Protein AF-A0A2N3NHW7-F1 (afdb_monomer_lite)

Foldseek 3Di:
DPLVLQLLLVCLLLVVLVLVLADPVLNPPQQAAALCVAAPQNVVCSVPLLSSLVCSVPQPDLVSNQNNRHPDNSHQWGSPQCDPPHPNDIDGDRQDPPPDPLLVLQVVLQVVLLSVLSSPDCCSVVVVDDPQPDSHNQSSVVSSLVSSVVVVSNVSHDPDSNVSYDDPDD

Sequence (170 aa):
MDVGFAGWYLITTYEPLVMGLFMANRVGNTYCKPNTVNSSQLRPVVSNNTAIANLIKGAANKTSLKKIIQDNRYVLWNFENILPRKSGTIERRGGRCLRGEVRTKRWIAFTIPFIHAVLSMDNLRNPSRVTLSNFTIQGLYEEVKRVSDQMALTQRLPEGYRVFNESRQS

Radius of gyration: 15.66 Å; chains: 1; bounding box: 37×30×43 Å

pLDDT: mean 80.86, std 11.68, range [40.72, 94.62]

Structure (mmCIF, N/CA/C/O backbone):
data_AF-A0A2N3NHW7-F1
#
_entry.id   AF-A0A2N3NHW7-F1
#
loop_
_atom_site.group_PDB
_atom_site.id
_atom_site.type_symbol
_atom_site.label_atom_id
_atom_site.label_alt_id
_atom_site.label_comp_id
_atom_site.label_asym_id
_atom_site.label_entity_id
_atom_site.label_seq_id
_atom_site.pdbx_PDB_ins_code
_atom_site.Cartn_x
_atom_site.Cartn_y
_atom_site.Cartn_z
_atom_site.occupancy
_atom_site.B_iso_or_equiv
_atom_site.auth_seq_id
_atom_site.auth_comp_id
_atom_site.auth_asym_id
_atom_site.auth_atom_id
_atom_site.pdbx_PDB_model_num
ATOM 1 N N . MET A 1 1 ? 4.721 -16.355 -12.374 1.00 43.34 1 MET A N 1
ATOM 2 C CA . MET A 1 1 ? 4.876 -14.994 -11.817 1.00 43.34 1 MET A CA 1
ATOM 3 C C . MET A 1 1 ? 4.809 -15.149 -10.310 1.00 43.34 1 MET A C 1
ATOM 5 O O . MET A 1 1 ? 3.809 -15.668 -9.834 1.00 43.34 1 MET A O 1
ATOM 9 N N . ASP A 1 2 ? 5.905 -14.865 -9.609 1.00 48.00 2 ASP A N 1
ATOM 10 C CA . ASP A 1 2 ? 6.032 -15.104 -8.166 1.00 48.00 2 ASP A CA 1
ATOM 11 C C . ASP A 1 2 ? 4.944 -14.323 -7.408 1.00 48.00 2 ASP A C 1
ATOM 13 O O . ASP A 1 2 ? 4.719 -13.148 -7.711 1.00 48.00 2 ASP A O 1
ATOM 17 N N . VAL A 1 3 ? 4.256 -14.968 -6.460 1.00 47.72 3 VAL A N 1
ATOM 18 C CA . VAL A 1 3 ? 3.099 -14.416 -5.716 1.00 47.72 3 VAL A CA 1
ATOM 19 C C . VAL A 1 3 ? 3.471 -13.111 -5.006 1.00 47.72 3 VAL A C 1
ATOM 21 O O . VAL A 1 3 ? 2.624 -12.248 -4.784 1.00 47.72 3 VAL A O 1
ATOM 24 N N . GLY A 1 4 ? 4.770 -12.928 -4.746 1.00 55.41 4 GLY A N 1
ATOM 25 C CA . GLY A 1 4 ? 5.331 -11.660 -4.318 1.00 55.41 4 GLY A CA 1
ATOM 26 C C . GLY A 1 4 ? 4.910 -10.498 -5.225 1.00 55.41 4 GLY A C 1
ATOM 27 O O . GLY A 1 4 ? 4.298 -9.554 -4.741 1.00 55.41 4 GLY A O 1
ATOM 28 N N . PHE A 1 5 ? 5.176 -10.551 -6.537 1.00 59.78 5 PHE A N 1
ATOM 29 C CA . PHE A 1 5 ? 5.034 -9.386 -7.431 1.00 59.78 5 PHE A CA 1
ATOM 30 C C . PHE A 1 5 ? 3.632 -8.756 -7.451 1.00 59.78 5 PHE A C 1
ATOM 32 O O . PHE A 1 5 ? 3.517 -7.535 -7.571 1.00 59.78 5 PHE A O 1
ATOM 39 N N . ALA A 1 6 ? 2.582 -9.561 -7.256 1.00 56.38 6 ALA A N 1
ATOM 40 C CA . ALA A 1 6 ? 1.190 -9.110 -7.192 1.00 56.38 6 ALA A CA 1
ATOM 41 C C . ALA A 1 6 ? 0.880 -8.253 -5.955 1.00 56.38 6 ALA A C 1
ATOM 43 O O . ALA A 1 6 ? 0.219 -7.221 -6.077 1.00 56.38 6 ALA A O 1
ATOM 44 N N . GLY A 1 7 ? 1.413 -8.615 -4.784 1.00 58.66 7 GLY A N 1
ATOM 45 C CA . GLY A 1 7 ? 1.204 -7.841 -3.555 1.00 58.66 7 GLY A CA 1
ATOM 46 C C . GLY A 1 7 ? 1.824 -6.448 -3.630 1.00 58.66 7 GLY A C 1
ATOM 47 O O . GLY A 1 7 ? 1.311 -5.491 -3.052 1.00 58.66 7 GLY A O 1
ATOM 48 N N . TRP A 1 8 ? 2.908 -6.311 -4.394 1.00 68.62 8 TRP A N 1
ATOM 49 C CA . TRP A 1 8 ? 3.717 -5.094 -4.449 1.00 68.62 8 TRP A CA 1
ATOM 50 C C . TRP A 1 8 ? 3.057 -3.975 -5.255 1.00 68.62 8 TRP A C 1
ATOM 52 O O . TRP A 1 8 ? 3.133 -2.812 -4.871 1.00 68.62 8 TRP A O 1
ATOM 62 N N . TYR A 1 9 ? 2.369 -4.342 -6.336 1.00 66.75 9 TYR A N 1
ATOM 63 C CA . TYR A 1 9 ? 1.586 -3.431 -7.172 1.00 66.75 9 TYR A CA 1
ATOM 64 C C . TYR A 1 9 ? 0.370 -2.858 -6.458 1.00 66.75 9 TYR A C 1
ATOM 66 O O . TYR A 1 9 ? -0.043 -1.722 -6.689 1.00 66.75 9 TYR A O 1
ATOM 74 N N . LEU A 1 10 ? -0.209 -3.634 -5.555 1.00 64.75 10 LEU A N 1
ATOM 75 C CA . LEU A 1 10 ? -1.427 -3.217 -4.891 1.00 64.75 10 LEU A CA 1
ATOM 76 C C . LEU A 1 10 ? -1.155 -2.352 -3.674 1.00 64.75 10 LEU A C 1
ATOM 78 O O . LEU A 1 10 ? -1.929 -1.442 -3.395 1.00 64.75 10 LEU A O 1
ATOM 82 N N . ILE A 1 11 ? -0.011 -2.543 -3.019 1.00 70.38 11 ILE A N 1
ATOM 83 C CA . ILE A 1 11 ? 0.465 -1.616 -1.994 1.00 70.38 11 ILE A CA 1
ATOM 84 C C . ILE A 1 11 ? 0.634 -0.201 -2.564 1.00 70.38 11 ILE A C 1
ATOM 86 O O . ILE A 1 11 ? 0.228 0.754 -1.907 1.00 70.38 11 ILE A O 1
ATOM 90 N N . THR A 1 12 ? 1.181 -0.057 -3.777 1.00 72.12 12 THR A N 1
ATOM 91 C CA . THR A 1 12 ? 1.338 1.255 -4.426 1.00 72.12 12 THR A CA 1
ATOM 92 C C . THR A 1 12 ? 0.010 1.804 -4.945 1.00 72.12 12 THR A C 1
ATOM 94 O O . THR A 1 12 ? -0.252 2.992 -4.786 1.00 72.12 12 THR A O 1
ATOM 97 N N . THR A 1 13 ? -0.860 0.951 -5.494 1.00 78.44 13 THR A N 1
ATOM 98 C CA . THR A 1 13 ? -2.178 1.366 -6.011 1.00 78.44 13 THR A CA 1
ATOM 99 C C . THR A 1 13 ? -3.111 1.844 -4.893 1.00 78.44 13 THR A C 1
ATOM 101 O O . THR A 1 13 ? -3.751 2.883 -5.018 1.00 78.44 13 THR A O 1
ATOM 104 N N . TYR A 1 14 ? -3.175 1.125 -3.769 1.00 82.75 14 TYR A N 1
ATOM 105 C CA . TYR A 1 14 ? -4.035 1.467 -2.629 1.00 82.75 14 TYR A CA 1
ATOM 106 C C . TYR A 1 14 ? -3.378 2.421 -1.628 1.00 82.75 14 TYR A C 1
ATOM 108 O O . TYR A 1 14 ? -3.980 2.751 -0.604 1.00 82.75 14 TYR A O 1
ATOM 116 N N . GLU A 1 15 ? -2.162 2.890 -1.914 1.00 85.50 15 GLU A N 1
ATOM 117 C CA . GLU A 1 15 ? -1.404 3.782 -1.042 1.00 85.50 15 GLU A CA 1
ATOM 118 C C . GLU A 1 15 ? -2.201 5.020 -0.589 1.00 85.50 15 GLU A C 1
ATOM 120 O O . GLU A 1 15 ? -2.196 5.286 0.615 1.00 85.50 15 GLU A O 1
ATOM 125 N N . PRO A 1 16 ? -2.963 5.730 -1.452 1.00 85.81 16 PRO A N 1
ATOM 126 C CA . PRO A 1 16 ? -3.773 6.870 -1.014 1.00 85.81 16 PRO A CA 1
ATOM 127 C C . PRO A 1 16 ? -4.845 6.490 0.015 1.00 85.81 16 PRO A C 1
ATOM 129 O O . PRO A 1 16 ? -5.065 7.216 0.985 1.00 85.81 16 PRO A O 1
ATOM 132 N N . LEU A 1 17 ? -5.480 5.325 -0.151 1.00 88.06 17 LEU A N 1
ATOM 133 C CA . LEU A 1 17 ? -6.508 4.840 0.772 1.00 88.06 17 LEU A CA 1
ATOM 134 C C . LEU A 1 17 ? -5.891 4.413 2.107 1.00 88.06 17 LEU A C 1
ATOM 136 O O . LEU A 1 17 ? -6.419 4.753 3.163 1.00 88.06 17 LEU A O 1
ATOM 140 N N . VAL A 1 18 ? -4.737 3.734 2.075 1.00 85.19 18 VAL A N 1
ATOM 141 C CA . VAL A 1 18 ? -3.989 3.352 3.284 1.00 85.19 18 VAL A CA 1
ATOM 142 C C . VAL A 1 18 ? -3.490 4.586 4.035 1.00 85.19 18 VAL A C 1
ATOM 144 O O . VAL A 1 18 ? -3.541 4.611 5.263 1.00 85.19 18 VAL A O 1
ATOM 147 N N . MET A 1 19 ? -3.046 5.624 3.323 1.00 83.12 19 MET A N 1
ATOM 148 C CA . MET A 1 19 ? -2.662 6.902 3.926 1.00 83.12 19 MET A CA 1
ATOM 149 C C . MET A 1 19 ? -3.852 7.600 4.591 1.00 83.12 19 MET A C 1
ATOM 151 O O . MET A 1 19 ? -3.698 8.157 5.677 1.00 83.12 19 MET A O 1
ATOM 155 N N . GLY A 1 20 ? -5.044 7.510 3.994 1.00 82.81 20 GLY A N 1
ATOM 156 C CA . GLY A 1 20 ? -6.292 8.008 4.577 1.00 82.81 20 GLY A CA 1
ATOM 157 C C . GLY A 1 20 ? -6.715 7.302 5.873 1.00 82.81 20 GLY A C 1
ATOM 158 O O . GLY A 1 20 ? -7.519 7.840 6.631 1.00 82.81 20 GLY A O 1
ATOM 159 N N . LEU A 1 21 ? -6.146 6.128 6.172 1.00 79.88 21 LEU A N 1
ATOM 160 C CA . LEU A 1 21 ? -6.327 5.440 7.453 1.00 79.88 21 LEU A CA 1
ATOM 161 C C . LEU A 1 21 ? -5.413 5.978 8.559 1.00 79.88 21 LEU A C 1
ATOM 163 O O . LEU A 1 21 ? -5.515 5.505 9.689 1.00 79.88 21 LEU A O 1
ATOM 167 N N . PHE A 1 22 ? -4.487 6.900 8.281 1.00 75.38 22 PHE A N 1
ATOM 168 C CA . PHE A 1 22 ? -3.621 7.494 9.303 1.00 75.38 22 PHE A CA 1
ATOM 169 C C . PHE A 1 22 ? -4.237 8.750 9.921 1.00 75.38 22 PHE A C 1
ATOM 171 O O . PHE A 1 22 ? -5.063 9.427 9.320 1.00 75.38 22 PHE A O 1
ATOM 178 N N . MET A 1 23 ? -3.814 9.086 11.144 1.00 69.06 23 MET A N 1
ATOM 179 C CA . MET A 1 23 ? -4.168 10.373 11.752 1.00 69.06 23 MET A CA 1
ATOM 180 C C . MET A 1 23 ? -3.619 11.527 10.924 1.00 69.06 23 MET A C 1
ATOM 182 O O . MET A 1 23 ? -2.487 11.450 10.442 1.00 69.06 23 MET A O 1
ATOM 186 N N . ALA A 1 24 ? -4.348 12.642 10.911 1.00 69.81 24 ALA A N 1
ATOM 187 C CA . ALA A 1 24 ? -3.928 13.879 10.260 1.00 69.81 24 ALA A CA 1
ATOM 188 C C . ALA A 1 24 ? -2.497 14.309 10.640 1.00 69.81 24 ALA A C 1
ATOM 190 O O . ALA A 1 24 ? -1.701 14.625 9.768 1.00 69.81 24 ALA A O 1
ATOM 191 N N . ASN A 1 25 ? -2.103 14.212 11.917 1.00 67.56 25 ASN A N 1
ATOM 192 C CA . ASN A 1 25 ? -0.752 14.584 12.373 1.00 67.56 25 ASN A CA 1
ATOM 193 C C . ASN A 1 25 ? 0.375 13.616 11.952 1.00 67.56 25 ASN A C 1
ATOM 195 O O . ASN A 1 25 ? 1.536 13.817 12.309 1.00 67.56 25 ASN A O 1
ATOM 199 N N . ARG A 1 26 ? 0.049 12.527 11.250 1.00 70.00 26 ARG A N 1
ATOM 200 C CA . ARG A 1 26 ? 1.011 11.584 10.660 1.00 70.00 26 ARG A CA 1
ATOM 201 C C . ARG A 1 26 ? 1.064 11.698 9.143 1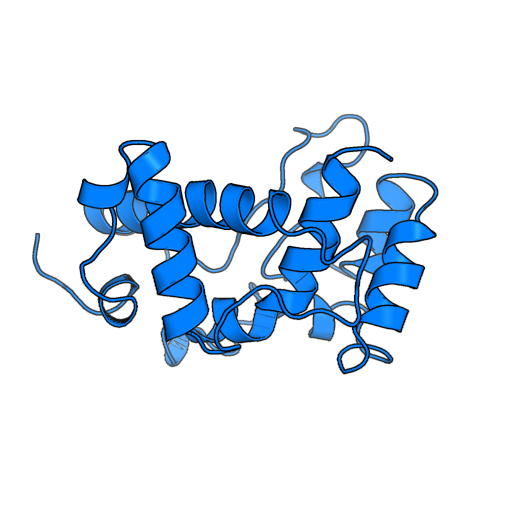.00 70.00 26 ARG A C 1
ATOM 203 O O . ARG A 1 26 ? 2.051 11.254 8.553 1.00 70.00 26 ARG A O 1
ATOM 210 N N . VAL A 1 27 ? 0.046 12.302 8.534 1.00 68.19 27 VAL A N 1
ATOM 211 C CA . VAL A 1 27 ? 0.062 12.688 7.126 1.00 68.19 27 VAL A CA 1
ATOM 212 C C . VAL A 1 27 ? 1.187 13.715 6.969 1.00 68.19 27 VAL A C 1
ATOM 214 O O . VAL A 1 27 ? 1.131 14.799 7.535 1.00 68.19 27 VAL A O 1
ATOM 217 N N . GLY A 1 28 ? 2.271 13.328 6.293 1.00 68.25 28 GLY A N 1
ATOM 218 C CA . GLY A 1 28 ? 3.465 14.169 6.130 1.00 68.25 28 GLY A CA 1
ATOM 219 C C . GLY A 1 28 ? 4.664 13.813 7.017 1.00 68.25 28 GLY A C 1
ATOM 220 O O . GLY A 1 28 ? 5.677 14.504 6.958 1.00 68.25 28 GLY A O 1
ATOM 221 N N . ASN A 1 29 ? 4.618 12.726 7.801 1.00 77.69 29 ASN A N 1
ATOM 222 C CA . ASN A 1 29 ? 5.799 12.265 8.537 1.00 77.69 29 ASN A CA 1
ATOM 223 C C . ASN A 1 29 ? 6.944 11.890 7.577 1.00 77.69 29 ASN A C 1
ATOM 225 O O . ASN A 1 29 ? 6.829 10.944 6.794 1.00 77.69 29 ASN A O 1
ATOM 229 N N . THR A 1 30 ? 8.085 12.571 7.711 1.00 82.31 30 THR A N 1
ATOM 230 C CA . THR A 1 30 ? 9.284 12.350 6.894 1.00 82.31 30 THR A CA 1
ATOM 231 C C . THR A 1 30 ? 9.776 10.906 6.911 1.00 82.31 30 THR A C 1
ATOM 233 O O . THR A 1 30 ? 10.292 10.461 5.896 1.00 82.31 30 THR A O 1
ATOM 236 N N . TYR A 1 31 ? 9.589 10.163 8.006 1.00 80.31 31 TYR A N 1
ATOM 237 C CA . TYR A 1 31 ? 10.034 8.771 8.155 1.00 80.31 31 TYR A CA 1
ATOM 238 C C . TYR A 1 31 ? 9.101 7.735 7.509 1.00 80.31 31 TYR A C 1
ATOM 240 O O . TYR A 1 31 ? 9.456 6.559 7.440 1.00 80.31 31 TYR A O 1
ATOM 248 N N . CYS A 1 32 ? 7.918 8.156 7.057 1.00 81.56 32 CYS A N 1
ATOM 249 C CA . CYS A 1 32 ? 6.862 7.289 6.544 1.00 81.56 32 CYS A CA 1
ATOM 250 C C . CYS A 1 32 ? 6.172 7.941 5.332 1.00 81.56 32 CYS A C 1
ATOM 252 O O . CYS A 1 32 ? 4.954 8.134 5.313 1.00 81.56 32 CYS A O 1
ATOM 254 N N . LYS A 1 33 ? 6.958 8.335 4.326 1.00 88.06 33 LYS A N 1
ATOM 255 C CA . LYS A 1 33 ? 6.408 8.938 3.107 1.00 88.06 33 LYS A CA 1
ATOM 256 C C . LYS A 1 33 ? 5.731 7.879 2.232 1.00 88.06 33 LYS A C 1
ATOM 258 O O . LYS A 1 33 ? 6.193 6.739 2.223 1.00 88.06 33 LYS A O 1
ATOM 263 N N . PRO A 1 34 ? 4.705 8.241 1.449 1.00 88.69 34 PRO A N 1
ATOM 264 C CA . PRO A 1 34 ? 4.218 7.378 0.379 1.00 88.69 34 PRO A CA 1
ATOM 265 C C . PRO A 1 34 ? 5.381 6.912 -0.517 1.00 88.69 34 PRO A C 1
ATOM 267 O O . PRO A 1 34 ? 6.242 7.714 -0.899 1.00 88.69 34 PRO A O 1
ATOM 270 N N . ASN A 1 35 ? 5.429 5.623 -0.837 1.00 90.44 35 ASN A N 1
ATOM 271 C CA . ASN A 1 35 ? 6.371 5.018 -1.771 1.00 90.44 35 ASN A CA 1
ATOM 272 C C . ASN A 1 35 ? 6.306 5.705 -3.143 1.00 90.44 35 ASN A C 1
ATOM 274 O O . ASN A 1 35 ? 7.349 5.986 -3.728 1.00 90.44 35 ASN A O 1
ATOM 278 N N . THR A 1 36 ? 5.109 6.071 -3.611 1.00 89.25 36 THR A N 1
ATOM 279 C CA . THR A 1 36 ? 4.892 6.813 -4.870 1.00 89.25 36 THR A CA 1
ATOM 280 C C . THR A 1 36 ? 5.519 8.211 -4.874 1.00 89.25 36 THR A C 1
ATOM 282 O O . THR A 1 36 ? 5.920 8.710 -5.922 1.00 89.25 36 THR A O 1
ATOM 285 N N . VAL A 1 37 ? 5.673 8.836 -3.702 1.00 89.62 37 VAL A N 1
ATOM 286 C CA . VAL A 1 37 ? 6.380 10.117 -3.545 1.00 89.62 37 VAL A CA 1
ATOM 287 C C . VAL A 1 37 ? 7.890 9.894 -3.450 1.00 89.62 37 VAL A C 1
ATOM 289 O O . VAL A 1 37 ? 8.671 10.646 -4.033 1.00 89.62 37 VAL A O 1
ATOM 292 N N . ASN A 1 38 ? 8.324 8.863 -2.722 1.00 91.56 38 ASN A N 1
ATOM 293 C CA . ASN A 1 38 ? 9.742 8.587 -2.489 1.00 91.56 38 ASN A CA 1
ATOM 294 C C . ASN A 1 38 ? 10.458 7.952 -3.685 1.00 91.56 38 ASN A C 1
ATOM 296 O O . ASN A 1 38 ? 11.666 8.089 -3.762 1.00 91.56 38 ASN A O 1
ATOM 300 N N . SER A 1 39 ? 9.750 7.272 -4.584 1.00 93.00 39 SER A N 1
ATOM 301 C CA . SER A 1 39 ? 10.348 6.610 -5.743 1.00 93.00 39 SER A CA 1
ATOM 302 C C . SER A 1 39 ? 10.400 7.527 -6.961 1.00 93.00 39 SER A C 1
ATOM 304 O O . SER A 1 39 ? 9.371 7.990 -7.456 1.00 93.00 39 SER A O 1
ATOM 306 N N . SER A 1 40 ? 11.604 7.726 -7.489 1.00 94.62 40 SER A N 1
ATOM 307 C CA . SER A 1 40 ? 11.856 8.391 -8.771 1.00 94.62 40 SER A CA 1
ATOM 308 C C . SER A 1 40 ? 11.191 7.695 -9.967 1.00 94.62 40 SER A C 1
ATOM 310 O O . SER A 1 40 ? 10.856 8.363 -10.941 1.00 94.62 40 SER A O 1
ATOM 312 N N . GLN A 1 41 ? 10.949 6.382 -9.886 1.00 94.38 41 GLN A N 1
ATOM 313 C CA . GLN A 1 41 ? 10.345 5.590 -10.965 1.00 94.38 41 GLN A CA 1
ATOM 314 C C . GLN A 1 41 ? 8.815 5.535 -10.893 1.00 94.38 41 GLN A C 1
ATOM 316 O O . GLN A 1 41 ? 8.163 5.485 -11.931 1.00 94.38 41 GLN A O 1
ATOM 321 N N . LEU A 1 42 ? 8.227 5.558 -9.691 1.00 91.62 42 LEU A N 1
ATOM 322 C CA . LEU A 1 42 ? 6.767 5.550 -9.525 1.00 91.62 42 LEU A CA 1
ATOM 323 C C . LEU A 1 42 ? 6.156 6.941 -9.661 1.00 91.62 42 LEU A C 1
ATOM 325 O O . LEU A 1 42 ? 5.059 7.069 -10.200 1.00 91.62 42 LEU A O 1
ATOM 329 N N . ARG A 1 43 ? 6.846 7.984 -9.187 1.00 92.25 43 ARG A N 1
ATOM 330 C CA . ARG A 1 43 ? 6.327 9.359 -9.177 1.00 92.25 43 ARG A CA 1
ATOM 331 C C . ARG A 1 43 ? 5.811 9.839 -10.543 1.00 92.25 43 ARG A C 1
ATOM 333 O O . ARG A 1 43 ? 4.734 10.429 -10.558 1.00 92.25 43 ARG A O 1
ATOM 340 N N . PRO A 1 44 ? 6.487 9.569 -11.679 1.00 93.50 44 PRO A N 1
ATOM 341 C CA . PRO A 1 44 ? 6.012 10.007 -12.993 1.00 93.50 44 PRO A CA 1
ATOM 342 C C . PRO A 1 44 ? 4.753 9.276 -13.478 1.00 93.50 44 PRO A C 1
ATOM 344 O O . PRO A 1 44 ? 4.085 9.756 -14.386 1.00 93.50 44 PRO A O 1
ATOM 347 N N . VAL A 1 45 ? 4.434 8.114 -12.900 1.00 90.75 45 VAL A N 1
ATOM 348 C CA . VAL A 1 45 ? 3.358 7.228 -13.371 1.00 90.75 45 VAL A CA 1
ATOM 349 C C . VAL A 1 45 ? 2.272 6.980 -12.323 1.00 90.75 45 VAL A C 1
ATOM 351 O O . VAL A 1 45 ? 1.418 6.123 -12.525 1.00 90.75 45 VAL A O 1
ATOM 354 N N . VAL A 1 46 ? 2.283 7.713 -11.205 1.00 87.25 46 VAL A N 1
ATOM 355 C CA . VAL A 1 46 ? 1.411 7.467 -10.041 1.00 87.25 46 VAL A CA 1
ATOM 356 C C . VAL A 1 46 ? -0.089 7.484 -10.370 1.00 87.25 46 VAL A C 1
ATOM 358 O O . VAL A 1 46 ? -0.870 6.804 -9.714 1.00 87.25 46 VAL A O 1
ATOM 361 N N . SER A 1 47 ? -0.499 8.227 -11.399 1.00 85.44 47 SER A N 1
ATOM 362 C CA . SER A 1 47 ? -1.888 8.308 -11.869 1.00 85.44 47 SER A CA 1
ATOM 363 C C . SER A 1 47 ? -2.260 7.242 -12.906 1.00 85.44 47 SER A C 1
ATOM 365 O O . SER A 1 47 ? -3.406 7.191 -13.346 1.00 85.44 47 SER A O 1
ATOM 367 N N . ASN A 1 48 ? -1.314 6.396 -13.321 1.00 88.19 48 ASN A N 1
ATOM 368 C CA . ASN A 1 48 ? -1.498 5.409 -14.378 1.00 88.19 48 ASN A CA 1
ATOM 369 C C . ASN A 1 48 ? -1.191 3.998 -13.864 1.00 88.19 48 ASN A C 1
ATOM 371 O O . ASN A 1 48 ? -0.068 3.498 -13.949 1.00 88.19 48 ASN A O 1
ATOM 375 N N . ASN A 1 49 ? -2.239 3.328 -13.391 1.00 83.38 49 ASN A N 1
ATOM 376 C CA . ASN A 1 49 ? -2.195 1.953 -12.896 1.00 83.38 49 ASN A CA 1
ATOM 377 C C . ASN A 1 49 ? -1.554 0.973 -13.895 1.00 83.38 49 ASN A C 1
ATOM 379 O O . ASN A 1 49 ? -0.740 0.137 -13.508 1.00 83.38 49 ASN A O 1
ATOM 383 N N . THR A 1 50 ? -1.829 1.105 -15.195 1.00 86.69 50 THR A N 1
ATOM 384 C CA . THR A 1 50 ? -1.211 0.256 -16.228 1.00 86.69 50 THR A CA 1
ATOM 385 C C . THR A 1 50 ? 0.300 0.464 -16.302 1.00 86.69 50 THR A C 1
ATOM 387 O O . THR A 1 50 ? 1.055 -0.506 -16.376 1.00 86.69 50 THR A O 1
ATOM 390 N N . ALA A 1 51 ? 0.764 1.712 -16.232 1.00 89.38 51 ALA A N 1
ATOM 391 C CA . ALA A 1 51 ? 2.190 2.020 -16.229 1.00 89.38 51 ALA A CA 1
ATOM 392 C C . ALA A 1 51 ? 2.887 1.511 -14.953 1.00 89.38 51 ALA A C 1
ATOM 394 O O . ALA A 1 51 ? 3.956 0.906 -15.048 1.00 89.38 51 ALA A O 1
ATOM 395 N N . ILE A 1 52 ? 2.259 1.655 -13.780 1.00 87.88 52 ILE A N 1
ATOM 396 C CA . ILE A 1 52 ? 2.762 1.083 -12.517 1.00 87.88 52 ILE A CA 1
ATOM 397 C C . ILE A 1 52 ? 2.866 -0.447 -12.625 1.00 87.88 52 ILE A C 1
ATOM 399 O O . ILE A 1 52 ? 3.887 -1.028 -12.250 1.00 87.88 52 ILE A O 1
ATOM 403 N N . ALA A 1 53 ? 1.840 -1.109 -13.168 1.00 85.94 53 ALA A N 1
ATOM 404 C CA . ALA A 1 53 ? 1.829 -2.559 -13.345 1.00 85.94 53 ALA A CA 1
ATOM 405 C C . ALA A 1 53 ? 2.960 -3.020 -14.266 1.00 85.94 53 ALA A C 1
ATOM 407 O O . ALA A 1 53 ? 3.652 -3.986 -13.950 1.00 85.94 53 ALA A O 1
ATOM 408 N N . ASN A 1 54 ? 3.168 -2.322 -15.383 1.00 88.75 54 ASN A N 1
ATOM 409 C CA . ASN A 1 54 ? 4.219 -2.647 -16.342 1.00 88.75 54 ASN A CA 1
ATOM 410 C C . ASN A 1 54 ? 5.619 -2.463 -15.744 1.00 88.75 54 ASN A C 1
ATOM 412 O O . ASN A 1 54 ? 6.457 -3.347 -15.916 1.00 88.75 54 ASN A O 1
ATOM 416 N N . LEU A 1 55 ? 5.857 -1.388 -14.981 1.00 90.38 55 LEU A N 1
ATOM 417 C CA . LEU A 1 55 ? 7.119 -1.203 -14.255 1.00 90.38 55 LEU A CA 1
ATOM 418 C C . LEU A 1 55 ? 7.387 -2.373 -13.304 1.00 90.38 55 LEU A C 1
ATOM 420 O O . LEU A 1 55 ? 8.453 -2.981 -13.354 1.00 90.38 55 LEU A O 1
ATOM 424 N N . ILE A 1 56 ? 6.408 -2.732 -12.469 1.00 87.50 56 ILE A N 1
ATOM 425 C CA . ILE A 1 56 ? 6.574 -3.798 -11.472 1.00 87.50 56 ILE A CA 1
ATOM 426 C C . ILE A 1 56 ? 6.756 -5.169 -12.136 1.00 87.50 56 ILE A C 1
ATOM 428 O O . ILE A 1 56 ? 7.614 -5.936 -11.701 1.00 87.50 56 ILE A O 1
ATOM 432 N N . LYS A 1 57 ? 6.015 -5.469 -13.212 1.00 86.19 57 LYS A N 1
ATOM 433 C CA . LYS A 1 57 ? 6.195 -6.699 -14.009 1.00 86.19 57 LYS A CA 1
ATOM 434 C C . LYS A 1 57 ? 7.568 -6.769 -14.676 1.00 86.19 57 LYS A C 1
ATOM 436 O O . LYS A 1 57 ? 8.094 -7.863 -14.843 1.00 86.19 57 LYS A O 1
ATOM 441 N N . GLY A 1 58 ? 8.144 -5.623 -15.041 1.00 88.50 58 GLY A N 1
ATOM 442 C CA . GLY A 1 58 ? 9.476 -5.525 -15.638 1.00 88.50 58 GLY A CA 1
ATOM 443 C C . GLY A 1 58 ? 10.633 -5.748 -14.657 1.00 88.50 58 GLY A C 1
ATOM 444 O O . GLY A 1 58 ? 11.790 -5.797 -15.073 1.00 88.50 58 GLY A O 1
ATOM 445 N N . ALA A 1 59 ? 10.369 -5.888 -13.355 1.00 90.19 59 ALA A N 1
ATOM 446 C CA . ALA A 1 59 ? 11.4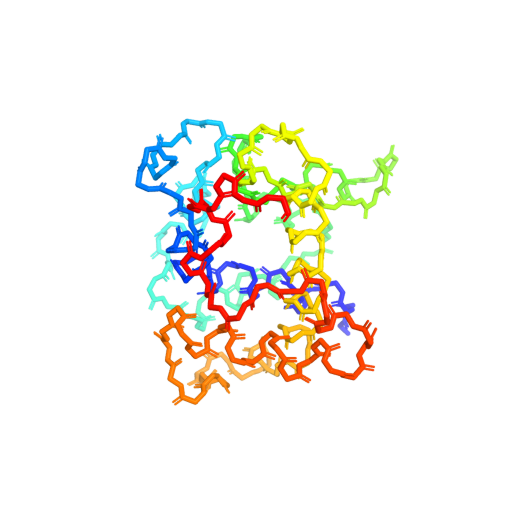14 -6.098 -12.362 1.00 90.19 59 ALA A CA 1
ATOM 447 C C . ALA A 1 59 ? 12.049 -7.497 -12.483 1.00 90.19 59 ALA A C 1
ATOM 449 O O . ALA A 1 59 ? 11.470 -8.498 -12.073 1.00 90.19 59 ALA A O 1
ATOM 450 N N . ALA A 1 60 ? 13.296 -7.559 -12.959 1.00 90.12 60 ALA A N 1
ATOM 451 C CA . ALA A 1 60 ? 14.022 -8.823 -13.131 1.00 90.12 60 ALA A CA 1
ATOM 452 C C . ALA A 1 60 ? 14.338 -9.563 -11.815 1.00 90.12 60 ALA A C 1
ATOM 454 O O . ALA A 1 60 ? 14.550 -10.772 -11.808 1.00 90.12 60 ALA A O 1
ATOM 455 N N . ASN A 1 61 ? 14.433 -8.842 -10.695 1.00 88.06 61 ASN A N 1
ATOM 456 C CA . ASN A 1 61 ? 14.748 -9.406 -9.385 1.00 88.06 61 ASN A CA 1
ATOM 457 C C . ASN A 1 61 ? 14.314 -8.459 -8.253 1.00 88.06 61 ASN A C 1
ATOM 459 O O . ASN A 1 61 ? 13.885 -7.325 -8.484 1.00 88.06 61 ASN A O 1
ATOM 463 N N . LYS A 1 62 ? 14.471 -8.918 -7.006 1.00 88.94 62 LYS A N 1
ATOM 464 C CA . LYS A 1 62 ? 14.134 -8.162 -5.791 1.00 88.94 62 LYS A CA 1
ATOM 465 C C . LYS A 1 62 ? 14.883 -6.826 -5.665 1.00 88.94 62 LYS A C 1
ATOM 467 O O . LYS A 1 62 ? 14.317 -5.861 -5.160 1.00 88.94 62 LYS A O 1
ATOM 472 N N . THR A 1 63 ? 16.122 -6.737 -6.150 1.00 92.00 63 THR A N 1
ATOM 473 C CA . THR A 1 63 ? 16.894 -5.483 -6.147 1.00 92.00 63 THR A CA 1
ATOM 474 C C . THR A 1 63 ? 16.297 -4.465 -7.114 1.00 92.00 63 THR A C 1
ATOM 476 O O . THR A 1 63 ? 16.096 -3.312 -6.734 1.00 92.00 63 THR A O 1
ATOM 479 N N . SER A 1 64 ? 15.971 -4.882 -8.341 1.00 91.88 64 SER A N 1
ATOM 480 C CA . SER A 1 64 ? 15.290 -4.027 -9.322 1.00 91.88 64 SER A CA 1
ATOM 481 C C . SER A 1 64 ? 13.929 -3.576 -8.801 1.00 91.88 64 SER A C 1
ATOM 483 O O . SER A 1 64 ? 13.618 -2.392 -8.844 1.00 91.88 64 SER A O 1
ATOM 485 N N . LEU A 1 65 ? 13.164 -4.493 -8.206 1.00 89.38 65 LEU A N 1
ATOM 486 C CA . LEU A 1 65 ? 11.880 -4.185 -7.586 1.00 89.38 65 LEU A CA 1
ATOM 487 C C . LEU A 1 65 ? 12.006 -3.132 -6.475 1.00 89.38 65 LEU A C 1
ATOM 489 O O . LEU A 1 65 ? 11.255 -2.160 -6.465 1.00 89.38 65 LEU A O 1
ATOM 493 N N . LYS A 1 66 ? 12.974 -3.285 -5.562 1.00 91.56 66 LYS A N 1
ATOM 494 C CA . LYS A 1 66 ? 13.227 -2.296 -4.506 1.00 91.56 66 LYS A CA 1
ATOM 495 C C . LYS A 1 66 ? 13.504 -0.920 -5.108 1.00 91.56 66 LYS A C 1
ATOM 497 O O . LYS A 1 66 ? 12.918 0.052 -4.648 1.00 91.56 66 LYS A O 1
ATOM 502 N N . LYS A 1 67 ? 14.350 -0.838 -6.143 1.00 93.19 67 LYS A N 1
ATOM 503 C CA . LYS A 1 67 ? 14.668 0.425 -6.837 1.00 93.19 67 LYS A CA 1
ATOM 504 C C . LYS A 1 67 ? 13.456 1.051 -7.530 1.00 93.19 67 LYS A C 1
ATOM 506 O O . LYS A 1 67 ? 13.409 2.268 -7.657 1.00 93.19 67 LYS A O 1
ATOM 511 N N . ILE A 1 68 ? 12.498 0.241 -7.983 1.00 92.56 68 ILE A N 1
ATOM 512 C CA . ILE A 1 68 ? 11.230 0.737 -8.531 1.00 92.56 68 ILE A CA 1
ATOM 513 C C . ILE A 1 68 ? 10.360 1.293 -7.407 1.00 92.56 68 ILE A C 1
ATOM 515 O O . ILE A 1 68 ? 9.766 2.346 -7.574 1.00 92.56 68 ILE A O 1
ATOM 519 N N . ILE A 1 69 ? 10.277 0.626 -6.255 1.00 90.12 69 ILE A N 1
ATOM 520 C CA . ILE A 1 69 ? 9.290 0.959 -5.216 1.00 90.12 69 ILE A CA 1
ATOM 521 C C . ILE A 1 69 ? 9.771 2.031 -4.221 1.00 90.12 69 ILE A C 1
ATOM 523 O O . ILE A 1 69 ? 8.947 2.715 -3.610 1.00 90.12 69 ILE A O 1
ATOM 527 N N . GLN A 1 70 ? 11.080 2.202 -4.029 1.00 91.75 70 GLN A N 1
ATOM 528 C CA . GLN A 1 70 ? 11.626 3.206 -3.111 1.00 91.75 70 GLN A CA 1
ATOM 529 C C . GLN A 1 70 ? 13.046 3.650 -3.497 1.00 91.75 70 GLN A C 1
ATOM 531 O O . GLN A 1 70 ? 13.904 2.821 -3.815 1.00 91.75 70 GLN A O 1
ATOM 536 N N . ASP A 1 71 ? 13.340 4.942 -3.332 1.00 93.81 71 ASP A N 1
ATOM 537 C CA . ASP A 1 71 ? 14.705 5.461 -3.477 1.00 93.81 71 ASP A CA 1
ATOM 538 C C . ASP A 1 71 ? 15.482 5.312 -2.154 1.00 93.81 71 ASP A C 1
ATOM 540 O O . ASP A 1 71 ? 16.658 4.943 -2.146 1.00 93.81 71 ASP A O 1
ATOM 544 N N . ASN A 1 72 ? 14.825 5.519 -1.005 1.00 92.44 72 ASN A N 1
ATOM 545 C CA . ASN A 1 72 ? 15.445 5.419 0.322 1.00 92.44 72 ASN A CA 1
ATOM 546 C C . ASN A 1 72 ? 14.550 4.721 1.363 1.00 92.44 72 ASN A C 1
ATOM 548 O O . ASN A 1 72 ? 13.436 4.291 1.076 1.00 92.44 72 ASN A O 1
ATOM 552 N N . ARG A 1 73 ? 15.051 4.581 2.599 1.00 90.56 73 ARG A N 1
ATOM 553 C CA . ARG A 1 73 ? 14.357 3.859 3.681 1.00 90.56 73 ARG A CA 1
ATOM 554 C C . ARG A 1 73 ? 13.148 4.596 4.271 1.00 90.56 73 ARG A C 1
ATOM 556 O O . ARG A 1 73 ? 12.393 3.989 5.023 1.00 90.56 73 ARG A O 1
ATOM 563 N N . TYR A 1 74 ? 12.972 5.887 4.009 1.00 90.62 74 TYR A N 1
ATOM 564 C CA . TYR A 1 74 ? 11.948 6.724 4.642 1.00 90.62 74 TYR A CA 1
ATOM 565 C C . TYR A 1 74 ? 10.603 6.642 3.908 1.00 90.62 74 TYR A C 1
ATOM 567 O O . TYR A 1 74 ? 10.077 7.635 3.403 1.00 90.62 74 TYR A O 1
ATOM 575 N N . VAL A 1 75 ? 10.063 5.426 3.845 1.00 88.69 75 VAL A N 1
ATOM 576 C CA . VAL A 1 75 ? 8.841 5.068 3.119 1.00 88.69 75 VAL A CA 1
ATOM 577 C C . VAL A 1 75 ? 7.837 4.360 4.017 1.00 88.69 75 VAL A C 1
ATOM 579 O O . VAL A 1 75 ? 8.206 3.781 5.040 1.00 88.69 75 VAL A O 1
ATOM 582 N N . LEU A 1 76 ? 6.566 4.394 3.624 1.00 87.12 76 LEU A N 1
ATOM 583 C CA . LEU A 1 76 ? 5.477 3.710 4.305 1.00 87.12 76 LEU A CA 1
ATOM 584 C C . LEU A 1 76 ? 5.681 2.194 4.315 1.00 87.12 76 LEU A C 1
ATOM 586 O O . LEU A 1 76 ? 5.525 1.564 5.363 1.00 87.12 76 LEU A O 1
ATOM 590 N N . TRP A 1 77 ? 6.057 1.626 3.174 1.00 88.25 77 TRP A N 1
ATOM 591 C CA . TRP A 1 77 ? 6.397 0.217 3.036 1.00 88.25 77 TRP A CA 1
ATOM 592 C C . TRP A 1 77 ? 7.860 0.101 2.643 1.00 88.25 77 TRP A C 1
ATOM 594 O O . TRP A 1 77 ? 8.254 0.460 1.535 1.00 88.25 77 TRP A O 1
ATOM 604 N N . ASN A 1 78 ? 8.682 -0.364 3.578 1.00 89.62 78 ASN A N 1
ATOM 605 C CA . ASN A 1 78 ? 10.114 -0.508 3.383 1.00 89.62 78 ASN A CA 1
ATOM 606 C C . ASN A 1 78 ? 10.449 -1.925 2.892 1.00 89.62 78 ASN A C 1
ATOM 608 O O . ASN A 1 78 ? 10.299 -2.901 3.629 1.00 89.62 78 ASN A O 1
ATOM 612 N N . PHE A 1 79 ? 10.941 -2.006 1.659 1.00 90.94 79 PHE A N 1
ATOM 613 C CA . PHE A 1 79 ? 11.349 -3.217 0.948 1.00 90.94 79 PHE A CA 1
ATOM 614 C C . PHE A 1 79 ? 12.845 -3.525 1.112 1.00 90.94 79 PHE A C 1
ATOM 616 O O . PHE A 1 79 ? 13.313 -4.509 0.565 1.00 90.94 79 PHE A O 1
ATOM 623 N N . GLU A 1 80 ? 13.624 -2.768 1.889 1.00 91.94 80 GLU A N 1
ATOM 624 C CA . GLU A 1 80 ? 15.060 -3.057 2.095 1.00 91.94 80 GLU A CA 1
ATOM 625 C C . GLU A 1 80 ? 15.322 -4.505 2.565 1.00 91.94 80 GLU A C 1
ATOM 627 O O . GLU A 1 80 ? 16.305 -5.146 2.197 1.00 91.94 80 GLU A O 1
ATOM 632 N N . ASN A 1 81 ? 14.391 -5.047 3.348 1.00 90.19 81 ASN A N 1
ATOM 633 C CA . ASN A 1 81 ? 14.495 -6.364 3.959 1.00 90.19 81 ASN A CA 1
ATOM 634 C C . ASN A 1 81 ? 14.179 -7.530 3.007 1.00 90.19 81 ASN A C 1
ATOM 636 O O . ASN A 1 81 ? 14.372 -8.681 3.394 1.00 90.19 81 ASN A O 1
ATOM 640 N N . ILE A 1 82 ? 13.752 -7.270 1.764 1.00 88.69 82 ILE A N 1
ATOM 641 C CA . ILE A 1 82 ? 13.536 -8.333 0.769 1.00 88.69 82 ILE A CA 1
ATOM 642 C C . ILE A 1 82 ? 14.838 -8.761 0.078 1.00 88.69 82 ILE A C 1
ATOM 644 O O . ILE A 1 82 ? 14.860 -9.793 -0.597 1.00 88.69 82 ILE A O 1
ATOM 648 N N . LEU A 1 83 ? 15.892 -7.943 0.169 1.00 91.19 83 LEU A N 1
ATOM 649 C CA . LEU A 1 83 ? 17.144 -8.152 -0.553 1.00 91.19 83 LEU A CA 1
ATOM 650 C C . LEU A 1 83 ? 17.836 -9.461 -0.123 1.00 91.19 83 LEU A C 1
ATOM 652 O O . LEU A 1 83 ? 17.580 -9.970 0.972 1.00 91.19 83 LEU A O 1
ATOM 656 N N . PRO A 1 84 ? 18.720 -10.034 -0.964 1.00 90.06 84 PRO A N 1
ATOM 657 C CA . PRO A 1 84 ? 19.454 -11.245 -0.610 1.00 90.06 84 PRO A CA 1
ATOM 658 C C . PRO A 1 84 ? 20.151 -11.121 0.751 1.00 90.06 84 PRO A C 1
ATOM 660 O O . PRO A 1 84 ? 20.730 -10.080 1.063 1.00 90.06 84 PRO A O 1
ATOM 663 N N . ARG A 1 85 ? 20.117 -12.199 1.546 1.00 90.88 85 ARG A N 1
ATOM 664 C CA . ARG A 1 85 ? 20.711 -12.274 2.899 1.00 90.88 85 ARG A CA 1
ATOM 665 C C . ARG A 1 85 ? 20.068 -11.340 3.942 1.00 90.88 85 ARG A C 1
ATOM 667 O O . ARG A 1 85 ? 20.683 -11.044 4.964 1.00 90.88 85 ARG A O 1
ATOM 674 N N . LYS A 1 86 ? 18.844 -10.866 3.698 1.00 91.94 86 LYS A N 1
ATOM 675 C CA . LYS A 1 86 ? 18.004 -10.160 4.680 1.00 91.94 86 LYS A CA 1
ATOM 676 C C . LYS A 1 86 ? 16.858 -11.061 5.153 1.00 91.94 86 LYS A C 1
ATOM 678 O O . LYS A 1 86 ? 16.752 -12.209 4.732 1.00 91.94 86 LYS A O 1
ATOM 683 N N . SER A 1 87 ? 15.995 -10.540 6.024 1.00 89.06 87 SER A N 1
ATOM 684 C CA . SER A 1 87 ? 14.884 -11.283 6.639 1.00 89.06 87 SER A CA 1
ATOM 685 C C . SER A 1 87 ? 13.797 -11.741 5.661 1.00 89.06 87 SER A C 1
ATOM 687 O O . SER A 1 87 ? 12.931 -12.517 6.046 1.00 89.06 87 SER A O 1
ATOM 689 N N . GLY A 1 88 ? 13.790 -11.244 4.421 1.00 84.81 88 GLY A N 1
ATOM 690 C CA . GLY A 1 88 ? 12.749 -11.551 3.440 1.00 84.81 88 GLY A CA 1
ATOM 691 C C . GLY A 1 88 ? 11.405 -10.882 3.742 1.00 84.81 88 GLY A C 1
ATOM 692 O O . GLY A 1 88 ? 10.396 -11.269 3.163 1.00 84.81 88 GLY A O 1
ATOM 693 N N . THR A 1 89 ? 11.380 -9.892 4.638 1.00 85.75 89 THR A N 1
ATOM 694 C CA . THR A 1 89 ? 10.157 -9.221 5.099 1.00 85.75 89 THR A CA 1
ATOM 695 C C . THR A 1 89 ? 9.985 -7.837 4.477 1.00 85.75 89 THR A C 1
ATOM 697 O O . THR A 1 89 ? 10.929 -7.248 3.954 1.00 85.75 89 THR A O 1
ATOM 700 N N . ILE A 1 90 ? 8.771 -7.292 4.565 1.00 85.62 90 ILE A N 1
ATOM 701 C CA . ILE A 1 90 ? 8.485 -5.879 4.299 1.00 85.62 90 ILE A CA 1
ATOM 702 C C . ILE A 1 90 ? 8.085 -5.239 5.618 1.00 85.62 90 ILE A C 1
ATOM 704 O O . ILE A 1 90 ? 7.285 -5.782 6.378 1.00 85.62 90 ILE A O 1
ATOM 708 N N . GLU A 1 91 ? 8.647 -4.071 5.891 1.00 86.69 91 GLU A N 1
ATOM 709 C CA . GLU A 1 91 ? 8.355 -3.333 7.109 1.00 86.69 91 GLU A CA 1
ATOM 710 C C . GLU A 1 91 ? 7.355 -2.214 6.810 1.00 86.69 91 GLU A C 1
ATOM 712 O O . GLU A 1 91 ? 7.646 -1.276 6.065 1.00 86.69 91 GLU A O 1
ATOM 717 N N . ARG A 1 92 ? 6.175 -2.297 7.425 1.00 83.88 92 ARG A N 1
ATOM 718 C CA . ARG A 1 92 ? 5.161 -1.243 7.379 1.00 83.88 92 ARG A CA 1
ATOM 719 C C . ARG A 1 92 ? 5.427 -0.209 8.476 1.00 83.88 92 ARG A C 1
ATOM 721 O O . ARG A 1 92 ? 5.327 -0.524 9.658 1.00 83.88 92 ARG A O 1
ATOM 728 N N . ARG A 1 93 ? 5.710 1.041 8.100 1.00 81.56 93 ARG A N 1
ATOM 729 C CA . ARG A 1 93 ? 6.168 2.120 9.006 1.00 81.56 93 ARG A CA 1
ATOM 730 C C . ARG A 1 93 ? 5.090 3.146 9.398 1.00 81.56 93 ARG A C 1
ATOM 732 O O . ARG A 1 93 ? 5.361 4.080 10.153 1.00 81.56 93 ARG A O 1
ATOM 739 N N . GLY A 1 94 ? 3.857 2.960 8.920 1.00 74.50 94 GLY A N 1
ATOM 740 C CA . GLY A 1 94 ? 2.746 3.913 9.084 1.00 74.50 94 GLY A CA 1
ATOM 741 C C . GLY A 1 94 ? 2.059 3.937 10.445 1.00 74.50 94 GLY A C 1
ATOM 742 O O . GLY A 1 94 ? 1.545 4.983 10.844 1.00 74.50 94 GLY A O 1
ATOM 743 N N . GLY A 1 95 ? 2.093 2.834 11.198 1.00 65.44 95 GLY A N 1
ATOM 744 C CA . GLY A 1 95 ? 1.477 2.768 12.526 1.00 65.44 95 GLY A CA 1
ATOM 745 C C . GLY A 1 95 ? 2.042 3.839 13.467 1.00 65.44 95 GLY A C 1
ATOM 746 O O . GLY A 1 95 ? 3.249 4.093 13.484 1.00 65.44 95 GLY A O 1
ATOM 747 N N . ARG A 1 96 ? 1.180 4.506 14.250 1.00 61.12 96 ARG A N 1
ATOM 748 C CA . ARG A 1 96 ? 1.640 5.363 15.358 1.00 61.12 96 ARG A CA 1
ATOM 749 C C . ARG A 1 96 ? 2.516 4.504 16.273 1.00 61.12 96 ARG A C 1
ATOM 751 O O . ARG A 1 96 ? 2.199 3.330 16.443 1.00 61.12 96 ARG A O 1
ATOM 758 N N . CYS A 1 97 ? 3.574 5.086 16.849 1.00 54.75 97 CYS A N 1
ATOM 759 C CA . CYS A 1 97 ? 4.403 4.457 17.882 1.00 54.75 97 CYS A CA 1
ATOM 760 C C . CYS A 1 97 ? 3.521 3.559 18.753 1.00 54.75 97 CYS A C 1
ATOM 762 O O . CYS A 1 97 ? 2.579 4.085 19.348 1.00 54.75 97 CYS A O 1
ATOM 764 N N . LEU A 1 98 ? 3.777 2.248 18.723 1.00 55.12 98 LEU A N 1
ATOM 765 C CA . LEU A 1 98 ? 2.977 1.156 19.287 1.00 55.12 98 LEU A CA 1
ATOM 766 C C . LEU A 1 98 ? 2.810 1.303 20.811 1.00 55.12 98 LEU A C 1
ATOM 768 O O . LEU A 1 98 ? 3.356 0.538 21.595 1.00 55.12 98 LEU A O 1
ATOM 772 N N . ARG A 1 99 ? 2.107 2.341 21.259 1.00 59.91 99 ARG A N 1
ATOM 773 C CA . ARG A 1 99 ? 1.847 2.631 22.665 1.00 59.91 99 ARG A CA 1
ATOM 774 C C . ARG A 1 99 ? 0.473 2.059 22.983 1.00 59.91 99 ARG A C 1
ATOM 776 O O . ARG A 1 99 ? -0.540 2.741 22.837 1.00 59.91 99 ARG A O 1
ATOM 783 N N . GLY A 1 100 ? 0.464 0.777 23.334 1.00 66.69 100 GLY A N 1
ATOM 784 C CA . GLY A 1 100 ? -0.714 0.048 23.800 1.00 66.69 100 GLY A CA 1
ATOM 785 C C . GLY A 1 100 ? -1.019 -1.203 22.978 1.00 66.69 100 GLY A C 1
ATOM 786 O O . GLY A 1 100 ? -1.175 -1.148 21.757 1.00 66.69 100 GLY A O 1
ATOM 787 N N . GLU A 1 101 ? -1.153 -2.327 23.676 1.00 77.56 101 GLU A N 1
ATOM 788 C CA . GLU A 1 101 ? -1.405 -3.662 23.127 1.00 77.56 101 GLU A CA 1
ATOM 789 C C . GLU A 1 101 ? -2.620 -3.712 22.185 1.00 77.56 101 GLU A C 1
ATOM 791 O O . GLU A 1 101 ? -2.528 -4.245 21.079 1.00 77.56 101 GLU A O 1
ATOM 796 N N . VAL A 1 102 ? -3.738 -3.095 22.580 1.00 79.06 102 VAL A N 1
ATOM 797 C CA . VAL A 1 102 ? -5.001 -3.110 21.821 1.00 79.06 102 VAL A CA 1
ATOM 798 C C . VAL A 1 102 ? -4.828 -2.519 20.419 1.00 79.06 102 VAL A C 1
ATOM 800 O O . VAL A 1 102 ? -5.252 -3.105 19.424 1.00 79.06 102 VAL A O 1
ATOM 803 N N . ARG A 1 103 ? -4.164 -1.366 20.307 1.00 75.62 103 ARG A N 1
ATOM 804 C CA . ARG A 1 103 ? -4.012 -0.658 19.025 1.00 75.62 103 ARG A CA 1
ATOM 805 C C . ARG A 1 103 ? -3.000 -1.340 18.113 1.00 75.62 103 ARG A C 1
ATOM 807 O O . ARG A 1 103 ? -3.211 -1.395 16.903 1.00 75.62 103 ARG A O 1
ATOM 814 N N . THR A 1 104 ? -1.936 -1.894 18.692 1.00 78.81 104 THR A N 1
ATOM 815 C CA . THR A 1 104 ? -0.983 -2.750 17.976 1.00 78.81 104 THR A CA 1
ATOM 816 C C . THR A 1 104 ? -1.699 -3.950 17.369 1.00 78.81 104 THR A C 1
ATOM 818 O O . THR A 1 104 ? -1.577 -4.193 16.169 1.00 78.81 104 THR A O 1
ATOM 821 N N . LYS A 1 105 ? -2.525 -4.644 18.165 1.00 82.38 105 LYS A N 1
ATOM 822 C CA . LYS A 1 105 ? -3.335 -5.775 17.699 1.00 82.38 105 LYS A CA 1
ATOM 823 C C . LYS A 1 105 ? -4.289 -5.375 16.574 1.00 82.38 105 LYS A C 1
ATOM 825 O O . LYS A 1 105 ? -4.340 -6.092 15.583 1.00 82.38 105 LYS A O 1
ATOM 830 N N . ARG A 1 106 ? -4.957 -4.216 16.655 1.00 84.38 106 ARG A N 1
ATOM 831 C CA . ARG A 1 106 ? -5.812 -3.700 15.564 1.00 84.38 106 ARG A CA 1
ATOM 832 C C . ARG A 1 106 ? -5.035 -3.507 14.264 1.00 84.38 106 ARG A C 1
ATOM 834 O O . ARG A 1 106 ? -5.488 -3.943 13.213 1.00 84.38 106 ARG A O 1
ATOM 841 N N . TRP A 1 107 ? -3.853 -2.892 14.309 1.00 83.12 107 TRP A N 1
ATOM 842 C CA . TRP A 1 107 ? -3.054 -2.688 13.096 1.00 83.12 107 TRP A CA 1
ATOM 843 C C . TRP A 1 107 ? -2.498 -3.987 12.512 1.00 83.12 107 TRP A C 1
ATOM 845 O O . TRP A 1 107 ? -2.416 -4.096 11.289 1.00 83.12 107 TRP A O 1
ATOM 855 N N . ILE A 1 108 ? -2.145 -4.968 13.344 1.00 82.94 108 ILE A N 1
ATOM 856 C CA . ILE 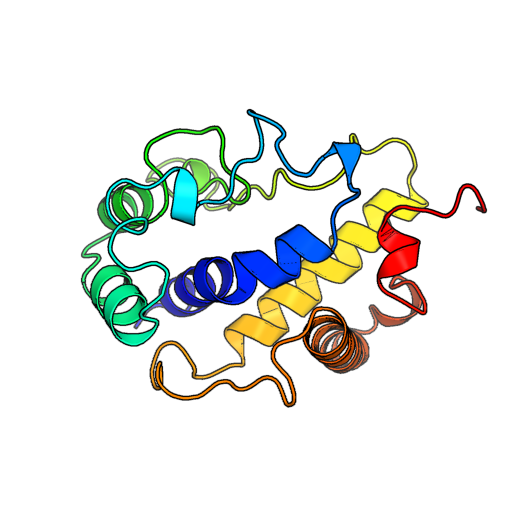A 1 108 ? -1.767 -6.314 12.887 1.00 82.94 108 ILE A CA 1
ATOM 857 C C . ILE A 1 108 ? -2.975 -6.998 12.231 1.00 82.94 108 ILE A C 1
ATOM 859 O O . ILE A 1 108 ? -2.875 -7.444 11.088 1.00 82.94 108 ILE A O 1
ATOM 863 N N . ALA A 1 109 ? -4.125 -6.985 12.910 1.00 87.06 109 ALA A N 1
ATOM 864 C CA . ALA A 1 109 ? -5.388 -7.536 12.428 1.00 87.06 109 ALA A CA 1
ATOM 865 C C . ALA A 1 109 ? -5.928 -6.825 11.183 1.00 87.06 109 ALA A C 1
ATOM 867 O O . ALA A 1 109 ? -6.713 -7.412 10.459 1.00 87.06 109 ALA A O 1
ATOM 868 N N . PHE A 1 110 ? -5.502 -5.592 10.907 1.00 87.25 110 PHE A N 1
ATOM 869 C CA . PHE A 1 110 ? -5.733 -4.911 9.635 1.00 87.25 110 PHE A CA 1
ATOM 870 C C . PHE A 1 110 ? -4.735 -5.337 8.563 1.00 87.25 110 PHE A C 1
ATOM 872 O O . PHE A 1 110 ? -5.117 -5.620 7.435 1.00 87.25 110 PHE A O 1
ATOM 879 N N . THR A 1 111 ? -3.444 -5.356 8.900 1.00 86.25 111 THR A N 1
ATOM 880 C CA . THR A 1 111 ? -2.366 -5.524 7.916 1.00 86.25 111 THR A CA 1
ATOM 881 C C . THR A 1 111 ? -2.416 -6.904 7.267 1.00 86.25 111 THR A C 1
ATOM 883 O O . THR A 1 111 ? -2.215 -7.000 6.061 1.00 86.25 111 THR A O 1
ATOM 886 N N . ILE A 1 112 ? -2.722 -7.954 8.038 1.00 86.31 112 ILE A N 1
ATOM 887 C CA . ILE A 1 112 ? -2.813 -9.323 7.516 1.00 86.31 112 ILE A CA 1
ATOM 888 C C . ILE A 1 112 ? -3.976 -9.452 6.509 1.00 86.31 112 ILE A C 1
ATOM 890 O O . ILE A 1 112 ? -3.692 -9.720 5.340 1.00 86.31 112 ILE A O 1
ATOM 894 N N . PRO A 1 113 ? -5.251 -9.183 6.861 1.00 87.94 113 PRO A N 1
ATOM 895 C CA . PRO A 1 113 ? -6.352 -9.270 5.906 1.00 87.94 113 PRO A CA 1
ATOM 896 C C . PRO A 1 113 ? -6.245 -8.257 4.772 1.00 87.94 113 PRO A C 1
ATOM 898 O O . PRO A 1 113 ? -6.656 -8.572 3.668 1.00 87.94 113 PRO A O 1
ATOM 901 N N . PHE A 1 114 ? -5.646 -7.080 4.987 1.00 87.31 114 PHE A N 1
ATOM 902 C CA . PHE A 1 114 ? -5.337 -6.151 3.898 1.00 87.31 114 PHE A CA 1
ATOM 903 C C . PHE A 1 114 ? -4.408 -6.783 2.864 1.00 87.31 114 PHE A C 1
ATOM 905 O O . PHE A 1 114 ? -4.726 -6.744 1.681 1.00 87.31 114 PHE A O 1
ATOM 912 N N . ILE A 1 115 ? -3.298 -7.396 3.293 1.00 84.06 115 ILE A N 1
ATOM 913 C CA . ILE A 1 115 ? -2.370 -8.082 2.385 1.00 84.06 115 ILE A CA 1
ATOM 914 C C . ILE A 1 115 ? -3.086 -9.222 1.649 1.00 84.06 115 ILE A C 1
ATOM 916 O O . ILE A 1 115 ? -2.922 -9.360 0.441 1.00 84.06 115 ILE A O 1
ATOM 920 N N . HIS A 1 116 ? -3.913 -10.006 2.342 1.00 84.81 116 HIS A N 1
ATOM 921 C CA . HIS A 1 116 ? -4.692 -11.075 1.711 1.00 84.81 116 HIS A CA 1
ATOM 922 C C 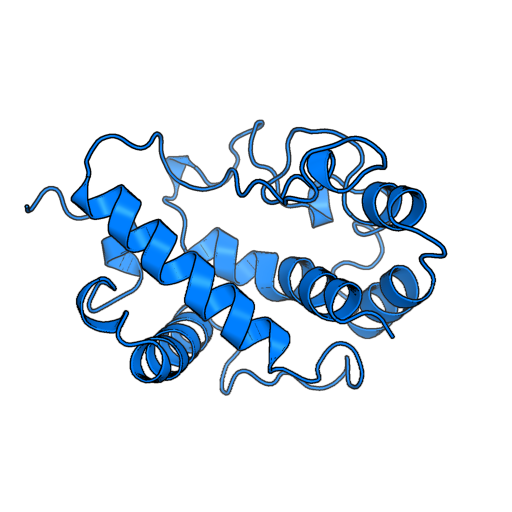. HIS A 1 116 ? -5.728 -10.544 0.715 1.00 84.81 116 HIS A C 1
ATOM 924 O O . HIS A 1 116 ? -5.811 -11.056 -0.400 1.00 84.81 116 HIS A O 1
ATOM 930 N N . ALA A 1 117 ? -6.471 -9.500 1.086 1.00 82.75 117 ALA A N 1
ATOM 931 C CA . ALA A 1 117 ? -7.441 -8.838 0.227 1.00 82.75 117 ALA A CA 1
ATOM 932 C C . ALA A 1 117 ? -6.765 -8.371 -1.052 1.00 82.75 117 ALA A C 1
ATOM 934 O O . ALA A 1 117 ? -7.183 -8.763 -2.136 1.00 82.75 117 ALA A O 1
ATOM 935 N N . VAL A 1 118 ? -5.661 -7.631 -0.938 1.00 78.56 118 VAL A N 1
ATOM 936 C CA . VAL A 1 118 ? -4.950 -7.177 -2.128 1.00 78.56 118 VAL A CA 1
ATOM 937 C C . VAL A 1 118 ? -4.379 -8.350 -2.925 1.00 78.56 118 VAL A C 1
ATOM 939 O O . VAL A 1 118 ? -4.607 -8.420 -4.121 1.00 78.56 118 VAL A O 1
ATOM 942 N N . LEU A 1 119 ? -3.740 -9.345 -2.311 1.00 78.00 119 LEU A N 1
ATOM 943 C CA . LEU A 1 119 ? -3.219 -10.502 -3.054 1.00 78.00 119 LEU A CA 1
ATOM 944 C C . LEU A 1 119 ? -4.306 -11.301 -3.791 1.00 78.00 119 LEU A C 1
ATOM 946 O O . LEU A 1 119 ? -4.011 -11.913 -4.815 1.00 78.00 119 LEU A O 1
ATOM 950 N N . SER A 1 120 ? -5.545 -11.284 -3.296 1.00 78.50 120 SER A N 1
ATOM 951 C CA . SER A 1 120 ? -6.691 -11.913 -3.962 1.00 78.50 120 SER A CA 1
ATOM 952 C C . SER A 1 120 ? -7.233 -11.110 -5.153 1.00 78.50 120 SER A C 1
ATOM 954 O O . SER A 1 120 ? -7.969 -11.649 -5.978 1.00 78.50 120 SER A O 1
ATOM 956 N N . MET A 1 121 ? -6.861 -9.834 -5.275 1.00 77.06 121 MET A N 1
ATOM 957 C CA . MET A 1 121 ? -7.288 -8.974 -6.372 1.00 77.06 121 MET A CA 1
ATOM 958 C C . MET A 1 121 ? -6.392 -9.185 -7.591 1.00 77.06 121 MET A C 1
ATOM 960 O O . MET A 1 121 ? -5.179 -8.984 -7.546 1.00 77.06 121 MET A O 1
ATOM 964 N N . ASP A 1 122 ? -6.994 -9.501 -8.736 1.00 73.19 122 ASP A N 1
ATOM 965 C CA . ASP A 1 122 ? -6.267 -9.750 -9.989 1.00 73.19 122 ASP A CA 1
ATOM 966 C C . ASP A 1 122 ? -5.789 -8.458 -10.690 1.00 73.19 122 ASP A C 1
ATOM 968 O O . ASP A 1 122 ? -5.515 -8.433 -11.889 1.00 73.19 122 ASP A O 1
ATOM 972 N N . ASN A 1 123 ? -5.672 -7.355 -9.949 1.00 75.19 123 ASN A N 1
ATOM 973 C CA . ASN A 1 123 ? -5.412 -6.022 -10.495 1.00 75.19 123 ASN A CA 1
ATOM 974 C C . ASN A 1 123 ? -4.021 -5.903 -11.116 1.00 75.19 123 ASN A C 1
ATOM 976 O O . ASN A 1 123 ? -3.831 -5.094 -12.014 1.00 75.19 123 ASN A O 1
ATOM 980 N N . LEU A 1 124 ? -3.029 -6.694 -10.682 1.00 73.81 124 LEU A N 1
ATOM 981 C CA . LEU A 1 124 ? -1.741 -6.700 -11.382 1.00 73.81 124 LEU A CA 1
ATOM 982 C C . LEU A 1 124 ? -1.906 -7.251 -12.806 1.00 73.81 124 LEU A C 1
ATOM 984 O O . LEU A 1 124 ? -1.289 -6.744 -13.744 1.00 73.81 124 LEU A O 1
ATOM 988 N N . ARG A 1 125 ? -2.724 -8.294 -12.995 1.00 76.56 125 ARG A N 1
ATOM 989 C CA . ARG A 1 125 ? -3.000 -8.847 -14.329 1.00 76.56 125 ARG A CA 1
ATOM 990 C C . ARG A 1 125 ? -3.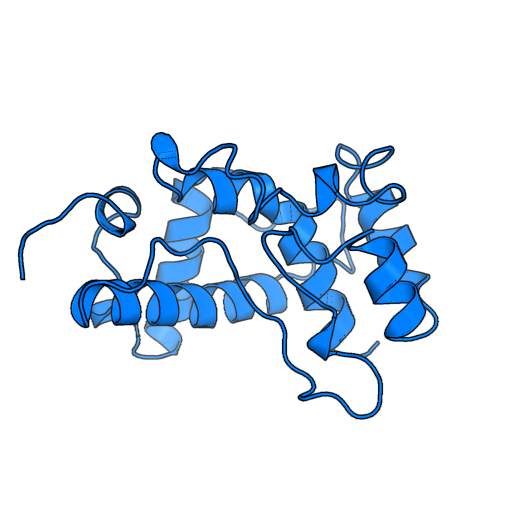956 -7.955 -15.115 1.00 76.56 125 ARG A C 1
ATOM 992 O O . ARG A 1 125 ? -3.750 -7.791 -16.312 1.00 76.56 125 ARG A O 1
ATOM 999 N N . ASN A 1 126 ? -4.898 -7.317 -14.426 1.00 79.94 126 ASN A N 1
ATOM 1000 C CA . ASN A 1 126 ? -5.921 -6.439 -14.981 1.00 79.94 126 ASN A CA 1
ATOM 1001 C C . ASN A 1 126 ? -5.842 -5.017 -14.386 1.00 79.94 126 ASN A C 1
ATOM 1003 O O . ASN A 1 126 ? -6.725 -4.627 -13.622 1.00 79.94 126 ASN A O 1
ATOM 1007 N N . PRO A 1 127 ? -4.814 -4.215 -14.724 1.00 78.06 127 PRO A N 1
ATOM 1008 C CA . PRO A 1 127 ? -4.569 -2.918 -14.079 1.00 78.06 127 PRO A CA 1
ATOM 1009 C C . PRO A 1 127 ? -5.621 -1.845 -14.380 1.00 78.06 127 PRO A C 1
ATOM 1011 O O . PRO A 1 127 ? -5.708 -0.849 -13.664 1.00 78.06 127 PRO A O 1
ATOM 1014 N N . SER A 1 128 ? -6.444 -2.056 -15.407 1.00 75.50 128 SER A N 1
ATOM 1015 C CA . SER A 1 128 ? -7.606 -1.226 -15.729 1.00 75.50 128 SER A CA 1
ATOM 1016 C C . SER A 1 128 ? -8.832 -1.523 -14.860 1.00 75.50 128 SER A C 1
ATOM 1018 O O . SER A 1 128 ? -9.808 -0.778 -14.919 1.00 75.50 128 SER A O 1
ATOM 1020 N N . ARG A 1 129 ? -8.816 -2.597 -14.060 1.00 73.31 129 ARG A N 1
ATOM 1021 C CA . ARG A 1 129 ? -9.933 -2.980 -13.192 1.00 73.31 129 ARG A CA 1
ATOM 1022 C C . ARG A 1 129 ? -9.650 -2.527 -11.766 1.00 73.31 129 ARG A C 1
ATOM 1024 O O . ARG A 1 129 ? -8.638 -2.890 -11.173 1.00 73.31 129 ARG A O 1
ATOM 1031 N N . VAL A 1 130 ? -10.576 -1.759 -11.204 1.00 65.81 130 VAL A N 1
ATOM 1032 C CA . VAL A 1 130 ? -10.631 -1.515 -9.763 1.00 65.81 130 VAL A CA 1
ATOM 1033 C C . VAL A 1 130 ? -11.530 -2.594 -9.167 1.00 65.81 130 VAL A C 1
ATOM 1035 O O . VAL A 1 130 ? -12.724 -2.617 -9.437 1.00 65.81 130 VAL A O 1
ATOM 1038 N N . THR A 1 131 ? -10.960 -3.521 -8.398 1.00 69.75 131 THR A N 1
ATOM 1039 C CA . THR A 1 131 ? -11.718 -4.596 -7.723 1.00 69.75 131 THR A CA 1
ATOM 1040 C C . THR A 1 131 ? -12.479 -4.139 -6.489 1.00 69.75 131 THR A C 1
ATOM 1042 O O . THR A 1 131 ? -13.369 -4.856 -6.045 1.00 69.75 131 THR A O 1
ATOM 1045 N N . LEU A 1 132 ? -12.141 -2.982 -5.911 1.00 75.50 132 LEU A N 1
ATOM 1046 C CA . LEU A 1 132 ? -12.969 -2.423 -4.848 1.00 75.50 132 LEU A CA 1
ATOM 1047 C C . LEU A 1 132 ? -14.272 -1.915 -5.456 1.00 75.50 132 LEU A C 1
ATOM 1049 O O . LEU A 1 132 ? -14.235 -1.145 -6.414 1.00 75.50 132 LEU A O 1
ATOM 1053 N N . SER A 1 133 ? -15.397 -2.272 -4.838 1.00 70.44 133 SER A N 1
ATOM 1054 C CA . SER A 1 133 ? -16.734 -1.795 -5.211 1.00 70.44 133 SER A CA 1
ATOM 1055 C C . SER A 1 133 ? -16.781 -0.268 -5.325 1.00 70.44 133 SER A C 1
ATOM 1057 O O . SER A 1 133 ? -17.440 0.265 -6.207 1.00 70.44 133 SER A O 1
ATOM 1059 N N . ASN A 1 134 ? -16.034 0.420 -4.452 1.00 77.12 134 ASN A N 1
ATOM 1060 C CA . ASN A 1 134 ? -15.763 1.852 -4.502 1.00 77.12 134 ASN A CA 1
ATOM 1061 C C . ASN A 1 134 ? -14.309 2.113 -4.081 1.00 77.12 134 ASN A C 1
ATOM 1063 O O . ASN A 1 134 ? -13.863 1.601 -3.052 1.00 77.12 134 ASN A O 1
ATOM 1067 N N . PHE A 1 135 ? -13.570 2.948 -4.822 1.00 84.75 135 PHE A N 1
ATOM 1068 C CA . PHE A 1 135 ? -12.194 3.332 -4.471 1.00 84.75 135 PHE A CA 1
ATOM 1069 C C . PHE A 1 135 ? -12.174 4.399 -3.362 1.00 84.75 135 PHE A C 1
ATOM 1071 O O . PHE A 1 135 ? -11.796 5.551 -3.565 1.00 84.75 135 PHE A O 1
ATOM 1078 N N . THR A 1 136 ? -12.639 4.022 -2.174 1.00 89.50 136 THR A N 1
ATOM 1079 C CA . THR A 1 136 ? -12.725 4.883 -0.990 1.00 89.50 136 THR A CA 1
ATOM 1080 C C . THR A 1 136 ? -12.091 4.193 0.213 1.00 89.50 136 THR A C 1
ATOM 1082 O O . THR A 1 136 ? -11.923 2.974 0.234 1.00 89.50 136 THR A O 1
ATOM 1085 N N . ILE A 1 137 ? -11.752 4.965 1.250 1.00 88.69 137 ILE A N 1
ATOM 1086 C CA . ILE A 1 137 ? -11.218 4.412 2.507 1.00 88.69 137 ILE A CA 1
ATOM 1087 C C . ILE A 1 137 ? -12.211 3.406 3.110 1.00 88.69 137 ILE A C 1
ATOM 1089 O O . ILE A 1 137 ? -11.807 2.346 3.582 1.00 88.69 137 ILE A O 1
ATOM 1093 N N . GLN A 1 138 ? -13.507 3.725 3.042 1.00 89.44 138 GLN A N 1
ATOM 1094 C CA . GLN A 1 138 ? -14.583 2.852 3.499 1.00 89.44 138 GLN A CA 1
ATOM 1095 C C . GLN A 1 138 ? -14.638 1.553 2.685 1.00 89.44 138 GLN A C 1
ATOM 1097 O O . GLN A 1 138 ? -14.627 0.484 3.283 1.00 89.44 138 GLN A O 1
ATOM 1102 N N . GLY A 1 139 ? -14.606 1.632 1.350 1.00 89.44 139 GLY A N 1
ATOM 1103 C CA . GLY A 1 139 ? -14.630 0.447 0.487 1.00 89.44 139 GLY A CA 1
ATOM 1104 C C . GLY A 1 139 ? -13.419 -0.465 0.701 1.00 89.44 139 GLY A C 1
ATOM 1105 O O . GLY A 1 139 ? -13.562 -1.683 0.768 1.00 89.44 139 GLY A O 1
ATOM 1106 N N . LEU A 1 140 ? -12.228 0.114 0.906 1.00 88.81 140 LEU A N 1
ATOM 1107 C CA . LEU A 1 140 ? -11.050 -0.661 1.300 1.00 88.81 140 LEU A CA 1
ATOM 1108 C C . LEU A 1 140 ? -11.267 -1.348 2.655 1.00 88.81 140 LEU A C 1
ATOM 1110 O O . LEU A 1 140 ? -10.900 -2.507 2.827 1.00 88.81 140 LEU A O 1
ATOM 1114 N N . TYR A 1 141 ? -11.838 -0.634 3.625 1.00 89.56 141 TYR A N 1
ATOM 1115 C CA . TYR A 1 141 ? -12.043 -1.169 4.965 1.00 89.56 141 TYR A CA 1
ATOM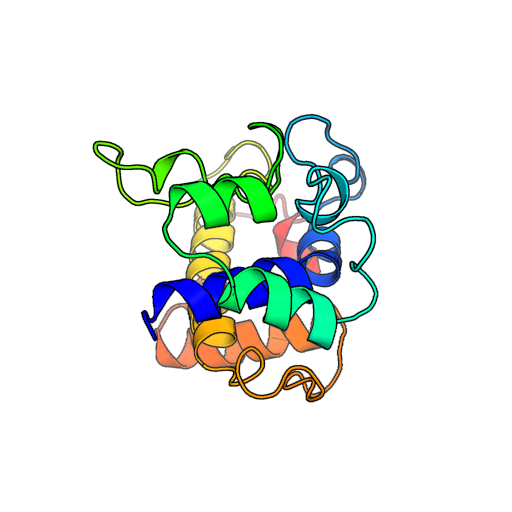 1116 C C . TYR A 1 141 ? -13.078 -2.298 5.013 1.00 89.56 141 TYR A C 1
ATOM 1118 O O . TYR A 1 141 ? -12.876 -3.284 5.718 1.00 89.56 141 TYR A O 1
ATOM 1126 N N . GLU A 1 142 ? -14.158 -2.184 4.246 1.00 89.88 142 GLU A N 1
ATOM 1127 C CA . GLU A 1 142 ? -15.179 -3.225 4.105 1.00 89.88 142 GLU A CA 1
ATOM 1128 C C . GLU A 1 142 ? -14.599 -4.504 3.507 1.00 89.88 142 GLU A C 1
ATOM 1130 O O . GLU A 1 142 ? -14.832 -5.591 4.035 1.00 89.88 142 GLU A O 1
ATOM 1135 N N . GLU A 1 143 ? -13.765 -4.377 2.477 1.00 88.75 143 GLU A N 1
ATOM 1136 C CA . GLU A 1 143 ? -13.091 -5.526 1.879 1.00 88.75 143 GLU A CA 1
ATOM 1137 C C . GLU A 1 143 ? -12.103 -6.183 2.857 1.00 88.75 143 GLU A C 1
ATOM 1139 O O . GLU A 1 143 ? -12.046 -7.408 2.972 1.00 88.75 143 GLU A O 1
ATOM 1144 N N . VAL A 1 144 ? -11.381 -5.380 3.647 1.00 89.75 144 VAL A N 1
ATOM 1145 C CA . VAL A 1 144 ? -10.531 -5.885 4.737 1.00 89.75 144 VAL A CA 1
ATOM 1146 C C . VAL A 1 144 ? -11.356 -6.640 5.782 1.00 89.75 144 VAL A C 1
ATOM 1148 O O . VAL A 1 144 ? -10.926 -7.709 6.213 1.00 89.75 144 VAL A O 1
ATOM 1151 N N . LYS A 1 145 ? -12.534 -6.135 6.178 1.00 90.12 145 LYS A N 1
ATOM 1152 C CA . LYS A 1 145 ? -13.431 -6.833 7.118 1.00 90.12 145 LYS A CA 1
ATOM 1153 C C . LYS A 1 145 ? -13.898 -8.169 6.545 1.00 90.12 145 LYS A C 1
ATOM 1155 O O . LYS A 1 145 ? -13.739 -9.185 7.220 1.00 90.12 145 LYS A O 1
ATOM 1160 N N . ARG A 1 146 ? -14.355 -8.177 5.289 1.00 89.44 146 ARG A N 1
ATOM 1161 C CA . ARG A 1 146 ? -14.803 -9.383 4.576 1.00 89.44 146 ARG A CA 1
ATOM 1162 C C . ARG A 1 146 ? -13.722 -10.465 4.545 1.00 89.44 146 ARG A C 1
ATOM 1164 O O . ARG A 1 146 ? -14.008 -11.634 4.786 1.00 89.44 146 ARG A O 1
ATOM 1171 N N . VAL A 1 147 ? -12.472 -10.090 4.269 1.00 88.38 147 VAL A N 1
ATOM 1172 C CA . VAL A 1 147 ? -11.340 -11.031 4.302 1.00 88.38 147 VAL A CA 1
ATOM 1173 C C . VAL A 1 147 ? -10.978 -11.422 5.736 1.00 88.38 147 VAL A C 1
ATOM 1175 O O . VAL A 1 147 ? -10.629 -12.572 5.984 1.00 88.38 147 VAL A O 1
ATOM 1178 N N . SER A 1 148 ? -11.105 -10.517 6.710 1.00 88.12 148 SER A N 1
ATOM 1179 C CA . SER A 1 148 ? -10.820 -10.828 8.117 1.00 88.12 148 SER A CA 1
ATOM 1180 C C . SER A 1 148 ? -11.772 -11.867 8.716 1.00 88.12 148 SER A C 1
ATOM 1182 O O . SER A 1 148 ? -11.324 -12.663 9.545 1.00 88.12 148 SER A O 1
ATOM 1184 N N . ASP A 1 149 ? -13.030 -11.907 8.256 1.00 86.88 149 ASP A N 1
ATOM 1185 C CA . ASP A 1 149 ? -14.025 -12.914 8.654 1.00 86.88 149 ASP A CA 1
ATOM 1186 C C . ASP A 1 149 ? -13.550 -14.319 8.284 1.00 86.88 149 ASP A C 1
ATOM 1188 O O . ASP A 1 149 ? -13.616 -15.243 9.093 1.00 86.88 149 ASP A O 1
ATOM 1192 N N . GLN A 1 150 ? -12.956 -14.457 7.098 1.00 85.62 150 GLN A N 1
ATOM 1193 C CA . GLN A 1 150 ? -12.388 -15.717 6.613 1.00 85.62 150 GLN A CA 1
ATOM 1194 C C . GLN A 1 150 ? -11.149 -16.155 7.413 1.00 85.62 150 GLN A C 1
ATOM 1196 O O . GLN A 1 150 ? -10.759 -17.318 7.357 1.00 85.62 150 GLN A O 1
ATOM 1201 N N . MET A 1 151 ? -10.525 -15.233 8.154 1.00 83.81 151 MET A N 1
ATOM 1202 C CA . MET A 1 151 ? -9.292 -15.455 8.917 1.00 83.81 151 MET A CA 1
ATOM 1203 C C . MET A 1 151 ? -9.510 -15.461 10.439 1.00 83.81 151 MET A C 1
ATOM 1205 O O . MET A 1 151 ? -8.533 -15.490 11.184 1.00 83.81 151 MET A O 1
ATOM 1209 N N . ALA A 1 152 ? -10.761 -15.390 10.913 1.00 84.50 152 ALA A N 1
ATOM 1210 C CA . ALA A 1 152 ? -11.112 -15.250 12.332 1.00 84.50 152 ALA A CA 1
ATOM 1211 C C . ALA A 1 152 ? -10.428 -14.051 13.039 1.00 84.50 152 ALA A C 1
ATOM 1213 O O . ALA A 1 152 ? -10.151 -14.085 14.241 1.00 84.50 152 ALA A O 1
ATOM 1214 N N . LEU A 1 153 ? -10.156 -12.966 12.301 1.00 82.38 153 LEU A N 1
ATOM 1215 C CA . LEU A 1 153 ? -9.508 -11.748 12.815 1.00 82.38 153 LEU A CA 1
ATOM 1216 C C . LEU A 1 153 ? -10.486 -10.592 13.066 1.00 82.38 153 LEU A C 1
ATOM 1218 O O . LEU A 1 153 ? -10.093 -9.581 13.651 1.00 82.38 153 LEU A O 1
ATOM 1222 N N . THR A 1 154 ? -11.755 -10.735 12.687 1.00 80.19 154 THR A N 1
ATOM 1223 C CA . THR A 1 154 ? -12.764 -9.662 12.724 1.00 80.19 154 THR A CA 1
ATOM 1224 C C . THR A 1 154 ? -12.945 -9.050 14.101 1.00 80.19 154 THR A C 1
ATOM 1226 O O . THR A 1 154 ? -12.991 -7.833 14.230 1.00 80.19 154 THR A O 1
ATOM 1229 N N . GLN A 1 155 ? -12.952 -9.868 15.157 1.00 81.50 155 GLN A N 1
ATOM 1230 C CA . GLN A 1 155 ? -13.089 -9.389 16.540 1.00 81.50 155 GLN A CA 1
ATOM 1231 C C . GLN A 1 155 ? -11.919 -8.497 16.992 1.00 81.50 155 GLN A C 1
ATOM 1233 O O . GLN A 1 155 ? -11.996 -7.821 18.017 1.00 81.50 155 GLN A O 1
ATOM 1238 N N . ARG A 1 156 ? -10.799 -8.509 16.257 1.00 82.88 156 ARG A N 1
ATOM 1239 C CA . ARG A 1 156 ? -9.622 -7.668 16.509 1.00 82.88 156 ARG A CA 1
ATOM 1240 C C . ARG A 1 156 ? -9.622 -6.399 15.659 1.00 82.88 156 ARG A C 1
ATOM 1242 O O . ARG A 1 156 ? -8.802 -5.517 15.922 1.00 82.88 156 ARG A O 1
ATOM 1249 N N . LEU A 1 157 ? -10.505 -6.296 14.665 1.00 86.06 157 LEU A N 1
ATOM 1250 C CA . LEU A 1 157 ? -10.719 -5.075 13.902 1.00 86.06 157 LEU A CA 1
ATOM 1251 C C . LEU A 1 157 ? -11.707 -4.158 14.632 1.00 86.06 157 LEU A C 1
ATOM 1253 O O . LEU A 1 157 ? -12.654 -4.632 15.255 1.00 86.06 157 LEU A O 1
ATOM 1257 N N . PRO A 1 158 ? -11.509 -2.833 14.575 1.00 85.50 158 PRO A N 1
ATOM 1258 C CA . PRO A 1 158 ? -12.530 -1.914 15.048 1.00 85.50 158 PRO A CA 1
ATOM 1259 C C . PRO A 1 158 ? -13.809 -1.987 14.195 1.00 85.50 158 PRO A C 1
ATOM 1261 O O . PRO A 1 158 ? -13.797 -2.432 13.051 1.00 85.50 158 PRO A O 1
ATOM 1264 N N . GLU A 1 159 ? -14.925 -1.472 14.700 1.00 86.19 159 GLU A N 1
ATOM 1265 C CA . GLU A 1 159 ? -16.165 -1.411 13.916 1.00 86.19 159 GLU A CA 1
ATOM 1266 C C . GLU A 1 159 ? -16.011 -0.560 12.642 1.00 86.19 159 GLU A C 1
ATOM 1268 O O . GLU A 1 159 ? -16.447 -0.969 11.561 1.00 86.19 159 GLU A O 1
ATOM 1273 N N . GLY A 1 160 ? -15.303 0.571 12.761 1.00 85.94 160 GLY A N 1
ATOM 1274 C CA . GLY A 1 160 ? -15.016 1.512 11.680 1.00 85.94 160 GLY A CA 1
ATOM 1275 C C . GLY A 1 160 ? -13.550 1.949 11.636 1.00 85.94 160 GLY A C 1
ATOM 1276 O O . GLY A 1 160 ? -12.869 2.041 12.661 1.00 85.94 160 GLY A O 1
ATOM 1277 N N . TYR A 1 161 ? -13.064 2.290 10.440 1.00 83.88 161 TYR A N 1
ATOM 1278 C CA . TYR A 1 161 ? -11.658 2.639 10.214 1.00 83.88 161 TYR A CA 1
ATOM 1279 C C . TYR A 1 161 ? -11.186 3.883 10.986 1.00 83.88 161 TYR A C 1
ATOM 1281 O O . TYR A 1 161 ? -10.010 4.011 11.322 1.00 83.88 161 TYR A O 1
ATOM 1289 N N . ARG A 1 162 ? -12.099 4.796 11.333 1.00 82.19 162 ARG A N 1
ATOM 1290 C CA . ARG A 1 162 ? -11.793 6.005 12.123 1.00 82.19 162 ARG A CA 1
ATOM 1291 C C . ARG A 1 162 ? -11.236 5.662 13.514 1.00 82.19 162 ARG A C 1
ATOM 1293 O O . ARG A 1 162 ? -10.413 6.384 14.074 1.00 82.19 162 ARG A O 1
ATOM 1300 N N . VAL A 1 163 ? -11.593 4.489 14.033 1.00 80.00 163 VAL A N 1
ATOM 1301 C CA . VAL A 1 163 ? -11.209 4.013 15.368 1.00 80.00 163 VAL A CA 1
ATOM 1302 C C . VAL A 1 163 ? -9.782 3.443 15.409 1.00 80.00 163 VAL A C 1
ATOM 1304 O O . VAL A 1 163 ? -9.223 3.291 16.499 1.00 80.00 163 VAL A O 1
ATOM 1307 N N . PHE A 1 164 ? -9.125 3.196 14.261 1.00 72.94 164 PHE A N 1
ATOM 1308 C CA . PHE A 1 164 ? -7.697 2.815 14.239 1.00 72.94 164 PHE A CA 1
ATOM 1309 C C . PHE A 1 164 ? -6.817 3.811 14.996 1.00 72.94 164 PHE A C 1
ATOM 1311 O O . PHE A 1 164 ? -5.772 3.446 15.543 1.00 72.94 164 PHE A O 1
ATOM 1318 N N . ASN A 1 165 ? -7.264 5.063 15.048 1.00 64.88 165 ASN A N 1
ATOM 1319 C CA . ASN A 1 165 ? -6.478 6.182 15.514 1.00 64.88 165 ASN A CA 1
ATOM 1320 C C . ASN A 1 165 ? -7.046 6.885 16.754 1.00 64.88 165 ASN A C 1
ATOM 1322 O O . ASN A 1 165 ? -6.261 7.448 17.525 1.00 64.88 165 ASN A O 1
ATOM 1326 N N . GLU A 1 166 ? -8.363 6.829 16.981 1.00 60.38 166 GLU A N 1
ATOM 1327 C CA . GLU A 1 166 ? -9.031 7.771 17.893 1.00 60.38 166 GLU A CA 1
ATOM 1328 C C . GLU A 1 166 ? -9.509 7.232 19.253 1.00 60.38 166 GLU A C 1
ATOM 1330 O O . GLU A 1 166 ? -9.768 8.043 20.134 1.00 60.38 166 GLU A O 1
ATOM 1335 N N . SER A 1 167 ? -9.532 5.930 19.559 1.00 53.12 167 SER A N 1
ATOM 1336 C CA . SER A 1 167 ? -10.079 5.506 20.869 1.00 53.12 167 SER A CA 1
ATOM 1337 C C . SER A 1 167 ? -9.015 5.340 21.966 1.00 53.12 167 SER A C 1
ATOM 1339 O O . SER A 1 167 ? -8.186 4.430 21.915 1.00 53.12 167 SER A O 1
ATOM 1341 N N . ARG A 1 168 ? -9.060 6.182 23.014 1.00 47.50 168 ARG A N 1
ATOM 1342 C CA . ARG A 1 168 ? -8.407 5.931 24.326 1.00 47.50 168 ARG A CA 1
ATOM 1343 C C . ARG A 1 168 ? -9.016 4.752 25.089 1.00 47.50 168 ARG A C 1
ATOM 1345 O O . ARG A 1 168 ? -8.409 4.316 26.057 1.00 47.50 168 ARG A O 1
ATOM 1352 N N . GLN A 1 169 ? -10.173 4.259 24.665 1.00 42.78 169 GLN A N 1
ATOM 1353 C CA . GLN A 1 169 ? -10.901 3.242 25.405 1.00 42.78 169 GLN A CA 1
ATOM 1354 C C . GLN A 1 169 ? -10.367 1.842 25.089 1.00 42.78 169 GLN A C 1
ATOM 1356 O O . GLN A 1 169 ? -10.246 1.445 23.923 1.00 42.78 169 GLN A O 1
ATOM 1361 N N . SER A 1 170 ? -9.948 1.230 26.196 1.00 40.72 170 SER A N 1
ATOM 1362 C CA . SER A 1 170 ? -9.502 -0.136 26.460 1.00 40.72 170 SER A CA 1
ATOM 1363 C C . SER A 1 170 ? -10.528 -1.173 26.049 1.00 40.72 170 SER A C 1
ATOM 1365 O O . SER A 1 170 ? -11.709 -0.950 26.395 1.00 40.72 170 SER A O 1
#

Organism: NCBI:txid41688

Secondary structure (DSSP, 8-state):
--HHHHHHHHHHHTHHHHHHTS-GGGTT-GGGB-HHHH-TTTGGGTT-HHHHHHHHHT--SHHHHHHHH-SSS-BSEE-GGGSTTS-S--EE--S----SHHHHHHHHHHHHHHHHHHHH-GGGT-TT---SSSSSHHHHHHHHHHHHHHTT-GGGS-SSTTHHHH----